Protein AF-J9E3H7-F1 (afdb_monomer)

Structure (mmCIF, N/CA/C/O backbone):
data_AF-J9E3H7-F1
#
_entry.id   AF-J9E3H7-F1
#
loop_
_atom_site.group_PDB
_atom_site.id
_atom_site.type_symbol
_atom_site.label_atom_id
_atom_site.label_alt_id
_atom_site.label_comp_id
_atom_site.label_asym_id
_atom_site.label_entity_id
_atom_site.label_seq_id
_atom_site.pdbx_PDB_ins_code
_atom_site.Cartn_x
_atom_site.Cartn_y
_atom_site.Cartn_z
_atom_site.occupancy
_atom_site.B_iso_or_equiv
_atom_site.auth_seq_id
_atom_site.auth_comp_id
_atom_site.auth_asym_id
_atom_site.auth_atom_id
_atom_site.pdbx_PDB_model_num
ATOM 1 N N . ILE A 1 1 ? -5.246 -6.754 0.395 1.00 92.44 1 ILE A N 1
ATOM 2 C CA . ILE A 1 1 ? -4.762 -6.067 1.621 1.00 92.44 1 ILE A CA 1
ATOM 3 C C . ILE A 1 1 ? -5.928 -5.446 2.409 1.00 92.44 1 ILE A C 1
ATOM 5 O O . ILE A 1 1 ? -6.195 -5.931 3.502 1.00 92.44 1 ILE A O 1
ATOM 9 N N . ALA A 1 2 ? -6.681 -4.480 1.857 1.00 94.75 2 ALA A N 1
ATOM 10 C CA . ALA A 1 2 ? -7.794 -3.799 2.551 1.00 94.75 2 ALA A CA 1
ATOM 11 C C . ALA A 1 2 ? -8.821 -4.738 3.215 1.00 94.75 2 ALA A C 1
ATOM 13 O O . ALA A 1 2 ? -9.136 -4.572 4.387 1.00 94.75 2 ALA A O 1
ATOM 14 N N . CYS A 1 3 ? -9.277 -5.778 2.506 1.00 96.31 3 CYS A N 1
ATOM 15 C CA . CYS A 1 3 ? -10.216 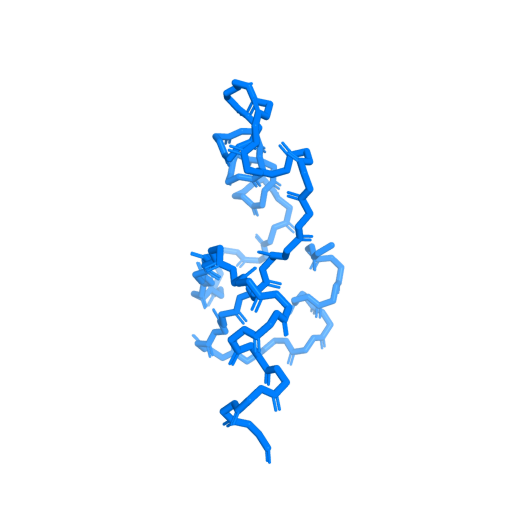-6.769 3.050 1.00 96.31 3 CYS A CA 1
ATOM 16 C C . CYS A 1 3 ? -9.721 -7.404 4.364 1.00 96.31 3 CYS A C 1
ATOM 18 O O . CYS A 1 3 ? -10.476 -7.507 5.328 1.00 96.31 3 CYS A O 1
ATOM 20 N N . VAL A 1 4 ? -8.439 -7.779 4.430 1.00 95.25 4 VAL A N 1
ATOM 21 C CA . VAL A 1 4 ? -7.847 -8.387 5.631 1.00 95.25 4 VAL A CA 1
ATOM 22 C C . VAL A 1 4 ? -7.745 -7.359 6.757 1.00 95.25 4 VAL A C 1
ATOM 24 O O . VAL A 1 4 ? -8.123 -7.659 7.884 1.00 95.25 4 VAL A O 1
ATOM 27 N N . LEU A 1 5 ? -7.304 -6.135 6.458 1.00 95.12 5 LEU A N 1
ATOM 28 C CA . LEU A 1 5 ? -7.206 -5.056 7.448 1.00 95.12 5 LEU A CA 1
ATOM 29 C C . LEU A 1 5 ? -8.576 -4.728 8.060 1.00 95.12 5 LEU A C 1
ATOM 31 O O . LEU A 1 5 ? -8.712 -4.687 9.283 1.00 95.12 5 LEU A O 1
ATOM 35 N N . ASN A 1 6 ? -9.602 -4.598 7.217 1.00 95.19 6 ASN A N 1
ATOM 36 C CA . ASN A 1 6 ? -10.979 -4.332 7.635 1.00 95.19 6 ASN A CA 1
ATOM 37 C C . ASN A 1 6 ? -11.613 -5.519 8.371 1.00 95.19 6 ASN A C 1
ATOM 39 O O . ASN A 1 6 ? -12.542 -5.325 9.149 1.00 95.19 6 ASN A O 1
ATOM 43 N N . ARG A 1 7 ? -11.117 -6.745 8.165 1.00 95.69 7 ARG A N 1
ATOM 44 C CA . ARG A 1 7 ? -11.535 -7.922 8.937 1.00 95.69 7 ARG A CA 1
ATOM 45 C C . ARG A 1 7 ? -10.865 -7.978 10.310 1.00 95.69 7 ARG A C 1
ATOM 47 O O . ARG A 1 7 ? -11.523 -8.307 11.289 1.00 95.69 7 ARG A O 1
ATOM 54 N N . VAL A 1 8 ? -9.569 -7.669 10.385 1.00 95.06 8 VAL A N 1
ATOM 55 C CA . VAL A 1 8 ? -8.768 -7.752 11.621 1.00 95.06 8 VAL A CA 1
ATOM 56 C C . VAL A 1 8 ? -9.053 -6.585 12.574 1.00 95.06 8 VAL A C 1
ATOM 58 O O . VAL A 1 8 ? -9.088 -6.791 13.784 1.00 95.06 8 VAL A O 1
ATOM 61 N N . ARG A 1 9 ? -9.251 -5.367 12.049 1.00 93.06 9 ARG A N 1
ATOM 62 C CA . ARG A 1 9 ? -9.643 -4.146 12.790 1.00 93.06 9 ARG A CA 1
ATOM 63 C C . ARG A 1 9 ? -8.788 -3.813 14.025 1.00 93.06 9 ARG A C 1
ATOM 65 O O . ARG A 1 9 ? -9.290 -3.260 15.002 1.00 93.06 9 ARG A O 1
ATOM 72 N N . LYS A 1 10 ? -7.482 -4.108 14.000 1.00 93.44 10 LYS A N 1
ATOM 73 C CA . LYS A 1 10 ? -6.552 -3.679 15.063 1.00 93.44 10 LYS A CA 1
ATOM 74 C C . LYS A 1 10 ? -6.090 -2.237 14.838 1.00 93.44 10 LYS A C 1
ATOM 76 O O . LYS A 1 10 ? -5.838 -1.834 13.710 1.00 93.44 10 LYS A O 1
ATOM 81 N N . ARG A 1 11 ? -5.944 -1.466 15.924 1.00 84.56 11 ARG A N 1
ATOM 82 C CA . ARG A 1 11 ? -5.709 -0.009 15.858 1.00 84.56 11 ARG A CA 1
ATOM 83 C C . ARG A 1 11 ? -4.341 0.439 15.330 1.00 84.56 11 ARG A C 1
ATOM 85 O O . ARG A 1 11 ? -4.235 1.606 15.000 1.00 84.56 11 ARG A O 1
ATOM 92 N N . ASN A 1 12 ? -3.349 -0.441 15.201 1.00 89.88 12 ASN A N 1
ATOM 93 C CA . ASN A 1 12 ? -2.041 -0.139 14.608 1.00 89.88 12 ASN A CA 1
ATOM 94 C C . ASN A 1 12 ? -1.535 -1.391 13.884 1.00 89.88 12 ASN A C 1
ATOM 96 O O . ASN A 1 12 ? -1.114 -2.349 14.534 1.00 89.88 12 ASN A O 1
ATOM 100 N N . MET A 1 13 ? -1.616 -1.416 12.556 1.00 93.50 13 MET A N 1
ATOM 101 C CA . MET A 1 13 ? -1.166 -2.553 11.747 1.00 93.50 13 MET A CA 1
ATOM 102 C C . MET A 1 13 ? -0.080 -2.117 10.772 1.00 93.50 13 MET A C 1
ATOM 104 O O . MET A 1 13 ? -0.128 -1.013 10.237 1.00 93.50 13 MET A O 1
ATOM 108 N N . VAL A 1 14 ? 0.879 -3.003 10.518 1.00 93.75 14 VAL A N 1
ATOM 109 C CA . VAL A 1 14 ? 1.894 -2.816 9.478 1.00 93.75 14 VAL A CA 1
ATOM 110 C C . VAL A 1 14 ? 1.787 -3.972 8.500 1.00 93.75 14 VAL A C 1
ATOM 112 O O . VAL A 1 14 ? 1.759 -5.134 8.907 1.00 93.75 14 VAL A O 1
ATOM 115 N N . VAL A 1 15 ? 1.706 -3.649 7.213 1.00 93.75 15 VAL A N 1
ATOM 116 C CA . VAL A 1 15 ? 1.712 -4.625 6.126 1.00 93.75 15 VAL A CA 1
ATOM 117 C C . VAL A 1 15 ? 3.124 -4.688 5.562 1.00 93.75 15 VAL A C 1
ATOM 119 O O . VAL A 1 15 ? 3.588 -3.738 4.936 1.00 93.75 15 VAL A O 1
ATOM 122 N N . GLY A 1 16 ? 3.802 -5.808 5.801 1.00 93.00 16 GLY A N 1
ATOM 123 C CA . GLY A 1 16 ? 5.050 -6.130 5.117 1.00 93.00 16 GLY A CA 1
ATOM 124 C C . GLY A 1 16 ? 4.751 -6.613 3.701 1.00 93.00 16 GLY A C 1
ATOM 125 O O . GLY A 1 16 ? 3.985 -7.563 3.537 1.00 93.0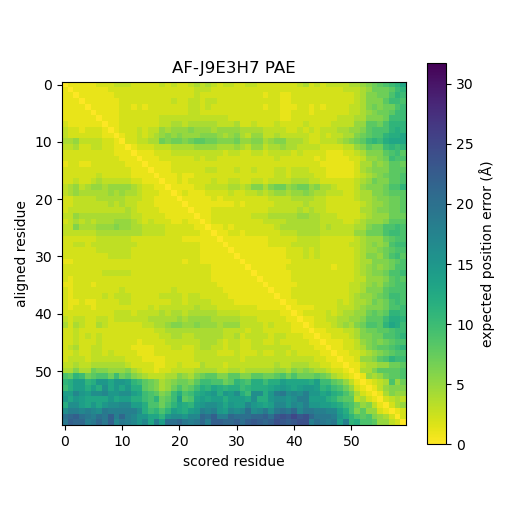0 16 GLY A O 1
ATOM 126 N N . ILE A 1 17 ? 5.335 -5.970 2.693 1.00 92.88 17 ILE A N 1
ATOM 127 C CA . ILE A 1 17 ? 5.225 -6.375 1.288 1.00 92.88 17 ILE A CA 1
ATOM 128 C C . ILE A 1 17 ? 6.613 -6.766 0.789 1.00 92.88 17 ILE A C 1
ATOM 130 O O . ILE A 1 17 ? 7.539 -5.966 0.869 1.00 92.88 17 ILE A O 1
ATOM 134 N N . ASP A 1 18 ? 6.738 -7.975 0.247 1.00 90.94 18 ASP A N 1
ATOM 135 C CA . ASP A 1 18 ? 7.869 -8.349 -0.602 1.00 90.94 18 ASP A CA 1
ATOM 136 C C . ASP A 1 18 ? 7.369 -8.697 -2.003 1.00 90.94 18 ASP A C 1
ATOM 138 O O . ASP A 1 18 ? 6.240 -9.158 -2.186 1.00 90.94 18 ASP A O 1
ATOM 142 N N . GLY A 1 19 ? 8.223 -8.485 -2.994 1.00 89.94 19 GLY A N 1
ATOM 143 C CA . GLY A 1 19 ? 7.952 -8.781 -4.389 1.00 89.94 19 GLY A CA 1
ATOM 144 C C . GLY A 1 19 ? 8.633 -7.789 -5.321 1.00 89.94 19 GLY A C 1
ATOM 145 O O . GLY A 1 19 ? 8.707 -6.587 -5.055 1.00 89.94 19 GLY A O 1
ATOM 146 N N . SER A 1 20 ? 9.093 -8.297 -6.462 1.00 92.88 20 SER A N 1
ATOM 147 C CA . SER A 1 20 ? 9.743 -7.502 -7.506 1.00 92.88 20 SER A CA 1
ATOM 148 C C . SER A 1 20 ? 8.855 -6.366 -8.013 1.00 92.88 20 SER A C 1
ATOM 150 O O . SER A 1 20 ? 9.358 -5.277 -8.259 1.00 92.88 20 SER A O 1
ATOM 152 N N . THR A 1 21 ? 7.540 -6.569 -8.113 1.00 93.75 21 THR A N 1
ATOM 153 C CA . THR A 1 21 ? 6.608 -5.516 -8.540 1.00 93.75 21 THR A CA 1
ATOM 154 C C . THR A 1 21 ? 6.614 -4.333 -7.580 1.00 93.75 21 THR A C 1
ATOM 156 O O . THR A 1 21 ? 6.786 -3.205 -8.021 1.00 93.75 21 THR A O 1
ATOM 159 N N . TYR A 1 22 ? 6.498 -4.575 -6.271 1.00 92.50 22 TYR A N 1
ATOM 160 C CA . TYR A 1 22 ? 6.514 -3.491 -5.288 1.00 92.50 22 TYR A CA 1
ATOM 161 C C . TYR A 1 22 ? 7.872 -2.781 -5.238 1.00 92.50 22 TYR A C 1
ATOM 163 O O . TYR A 1 22 ? 7.937 -1.573 -5.043 1.00 92.50 22 TYR A O 1
ATOM 171 N N . LYS A 1 23 ? 8.959 -3.528 -5.462 1.00 91.75 23 LYS A N 1
ATOM 172 C CA . LYS A 1 23 ? 10.326 -3.003 -5.420 1.00 91.75 23 LYS A CA 1
ATOM 173 C C . LYS A 1 23 ? 10.737 -2.221 -6.668 1.00 91.75 23 LYS A C 1
ATOM 175 O O . LYS A 1 23 ? 11.448 -1.228 -6.551 1.00 91.75 23 LYS A O 1
ATOM 180 N N . TYR A 1 24 ? 10.377 -2.707 -7.852 1.00 94.38 24 TYR A N 1
ATOM 181 C CA . TYR A 1 24 ? 10.958 -2.244 -9.114 1.00 94.38 24 TYR A CA 1
ATOM 182 C C . TYR A 1 24 ? 9.961 -1.535 -10.025 1.00 94.38 24 TYR A C 1
ATOM 184 O O . TYR A 1 24 ? 10.395 -0.831 -10.934 1.00 94.38 24 TYR A O 1
ATOM 192 N N . HIS A 1 25 ? 8.650 -1.712 -9.831 1.00 95.31 25 HIS A N 1
ATOM 193 C CA . HIS A 1 25 ? 7.678 -1.055 -10.694 1.00 95.31 25 HIS A CA 1
ATOM 194 C C . HIS A 1 25 ? 7.490 0.409 -10.264 1.00 95.31 25 HIS A C 1
ATOM 196 O O . HIS A 1 25 ? 7.075 0.658 -9.126 1.00 95.31 25 HIS A O 1
ATOM 202 N N . PRO A 1 26 ? 7.777 1.388 -11.146 1.00 95.88 26 PRO A N 1
ATOM 203 C CA . PRO A 1 26 ? 7.607 2.799 -10.824 1.00 95.88 26 PRO A CA 1
ATOM 204 C C . PRO A 1 26 ? 6.175 3.088 -10.372 1.00 95.88 26 PRO A C 1
ATOM 206 O O . PRO A 1 26 ? 5.227 2.555 -10.941 1.00 95.88 26 PRO A O 1
ATOM 209 N N . PHE A 1 27 ? 6.020 3.935 -9.354 1.00 95.19 27 PHE A N 1
ATOM 210 C CA . PHE A 1 27 ? 4.722 4.376 -8.817 1.00 95.19 27 PHE A CA 1
ATOM 211 C C . PHE A 1 27 ? 3.823 3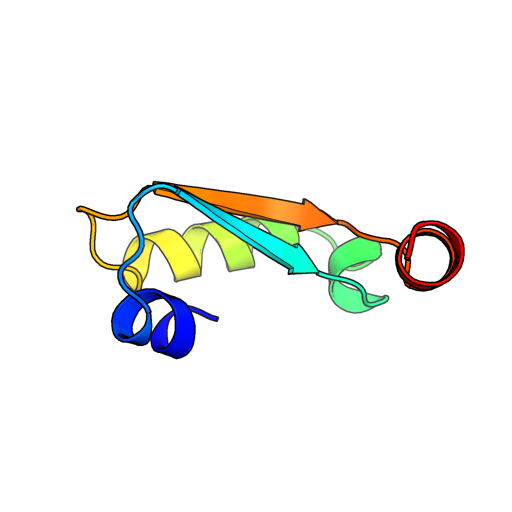.286 -8.208 1.00 95.19 27 PHE A C 1
ATOM 213 O O . PHE A 1 27 ? 2.745 3.609 -7.713 1.00 95.19 27 PHE A O 1
ATOM 220 N N . PHE A 1 28 ? 4.248 2.019 -8.167 1.00 94.31 28 PHE A N 1
ATOM 221 C CA . PHE A 1 28 ? 3.421 0.955 -7.596 1.00 94.31 28 PHE A CA 1
ATOM 222 C C . PHE A 1 28 ? 3.146 1.173 -6.107 1.00 94.31 28 PHE A C 1
ATOM 224 O O . PHE A 1 28 ? 2.011 1.019 -5.665 1.00 94.31 28 PHE A O 1
ATOM 231 N N . ASP A 1 29 ? 4.163 1.600 -5.354 1.00 94.06 29 ASP A N 1
ATOM 232 C CA . ASP A 1 29 ? 4.032 2.012 -3.953 1.00 94.06 29 ASP A CA 1
ATOM 233 C C . ASP A 1 29 ? 2.939 3.082 -3.777 1.00 94.06 29 ASP A C 1
ATOM 235 O O . ASP A 1 29 ? 2.009 2.911 -2.987 1.00 94.06 29 ASP A O 1
ATOM 239 N N . PHE A 1 30 ? 2.982 4.126 -4.609 1.00 95.81 30 PHE A N 1
ATOM 240 C CA . PHE A 1 30 ? 1.995 5.201 -4.603 1.00 95.81 30 PHE A CA 1
ATOM 241 C C . PHE A 1 30 ? 0.574 4.682 -4.861 1.00 95.81 30 PHE A C 1
ATOM 243 O O . PHE A 1 30 ? -0.339 5.000 -4.100 1.00 95.81 30 PHE A O 1
ATOM 250 N N . TRP A 1 31 ? 0.371 3.842 -5.882 1.00 96.44 31 TRP A N 1
ATOM 251 C CA . TRP A 1 31 ? -0.952 3.281 -6.180 1.00 96.44 31 TRP A CA 1
ATOM 252 C C . TRP A 1 31 ? -1.471 2.366 -5.075 1.00 96.44 31 TRP A C 1
ATOM 254 O O . TRP A 1 31 ? -2.665 2.375 -4.777 1.00 96.44 31 TRP A O 1
ATOM 264 N N . VAL A 1 32 ? -0.595 1.585 -4.441 1.00 95.25 32 VAL A N 1
ATOM 265 C CA . VAL A 1 32 ? -0.976 0.745 -3.301 1.00 95.25 32 VAL A CA 1
ATOM 266 C C . VAL A 1 32 ? -1.449 1.618 -2.139 1.00 95.25 32 VAL A C 1
ATOM 268 O O . VAL A 1 32 ? -2.501 1.337 -1.561 1.00 95.25 32 VAL A O 1
ATOM 271 N N . HIS A 1 33 ? -0.719 2.688 -1.819 1.00 95.19 33 HIS A N 1
ATOM 272 C CA . HIS A 1 33 ? -1.114 3.640 -0.782 1.00 95.19 33 HIS A CA 1
ATOM 273 C C . HIS A 1 33 ? -2.438 4.346 -1.104 1.00 95.19 33 HIS A C 1
ATOM 275 O O . HIS A 1 33 ? -3.309 4.426 -0.235 1.00 95.19 33 HIS A O 1
ATOM 281 N N . ASP A 1 34 ? -2.617 4.799 -2.344 1.00 96.75 34 ASP A N 1
ATOM 282 C CA . ASP A 1 34 ? -3.839 5.456 -2.814 1.00 96.75 34 ASP A CA 1
ATOM 283 C C . ASP A 1 34 ? -5.063 4.532 -2.684 1.00 96.75 34 ASP A C 1
ATOM 285 O O . ASP A 1 34 ? -6.046 4.868 -2.020 1.00 96.75 34 ASP A O 1
ATOM 289 N N . LYS A 1 35 ? -4.959 3.290 -3.176 1.00 96.00 35 LYS A N 1
ATOM 290 C CA . LYS A 1 35 ? -6.049 2.305 -3.077 1.00 96.00 35 LYS A CA 1
ATOM 291 C C . LYS A 1 35 ? -6.323 1.830 -1.665 1.00 96.00 35 LYS A C 1
ATOM 293 O O . LYS A 1 35 ? -7.465 1.516 -1.336 1.00 96.00 35 LYS A O 1
ATOM 298 N N . LEU A 1 36 ? -5.321 1.794 -0.795 1.00 95.56 36 LEU A N 1
ATOM 299 C CA . LEU A 1 36 ? -5.567 1.492 0.611 1.00 95.56 36 LEU A CA 1
ATOM 300 C C . LEU A 1 36 ? -6.280 2.630 1.328 1.00 95.56 36 LEU A C 1
ATOM 302 O O . LEU A 1 36 ? -7.147 2.349 2.149 1.00 95.56 36 LEU A O 1
ATOM 306 N N . LYS A 1 37 ? -5.990 3.886 0.988 1.00 94.94 37 LYS A N 1
ATOM 307 C CA . LYS A 1 37 ? -6.709 5.039 1.535 1.00 94.94 37 LYS A CA 1
ATOM 308 C C . LYS A 1 37 ? -8.182 5.060 1.114 1.00 94.94 37 LYS A C 1
ATOM 310 O O . LYS A 1 37 ? -9.021 5.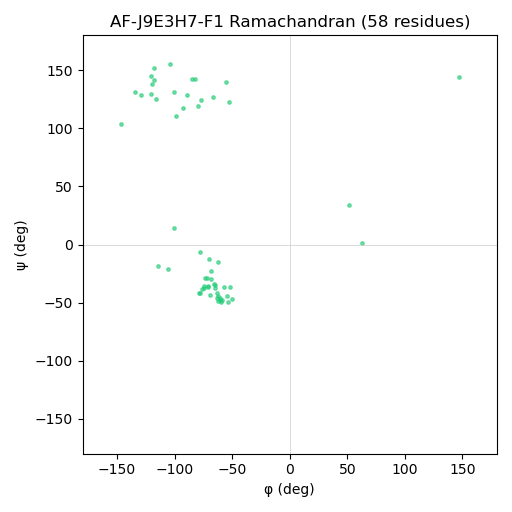454 1.916 1.00 94.94 37 LYS A O 1
ATOM 315 N N . GLU A 1 38 ? -8.495 4.619 -0.105 1.00 96.8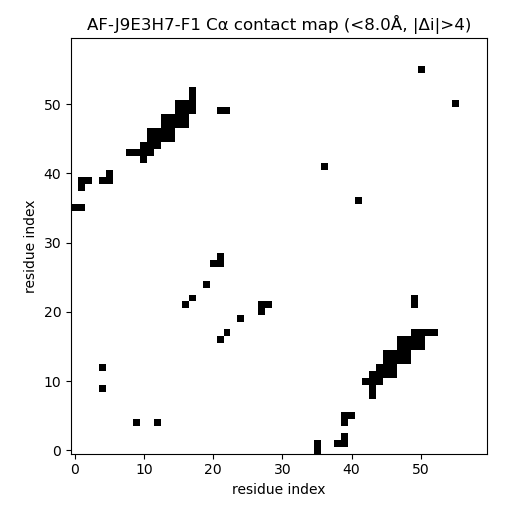1 38 GLU A N 1
ATOM 316 C CA . GLU A 1 38 ? -9.878 4.498 -0.592 1.00 96.81 38 GLU A CA 1
ATOM 317 C C . GLU A 1 38 ? -10.658 3.350 0.077 1.00 96.81 38 GLU A C 1
ATOM 319 O O . GLU A 1 38 ? -11.860 3.471 0.301 1.00 96.81 38 GLU A O 1
ATOM 324 N N . LEU A 1 39 ? -9.998 2.220 0.365 1.00 97.00 39 LEU A N 1
ATOM 325 C CA . LEU A 1 39 ? -10.679 0.964 0.715 1.00 97.00 39 LEU A CA 1
ATOM 326 C C . LEU A 1 39 ? -10.613 0.581 2.204 1.00 97.00 39 LEU A C 1
ATOM 328 O O . LEU A 1 39 ? -11.388 -0.270 2.651 1.00 97.00 39 LEU A O 1
ATOM 332 N N . VAL A 1 40 ? -9.658 1.113 2.968 1.00 95.88 40 VAL A N 1
ATOM 333 C CA . VAL A 1 40 ? -9.501 0.805 4.400 1.00 95.88 40 VAL A CA 1
ATOM 334 C C . VAL A 1 40 ? -10.418 1.702 5.231 1.00 95.88 40 VAL A C 1
ATOM 336 O O . VA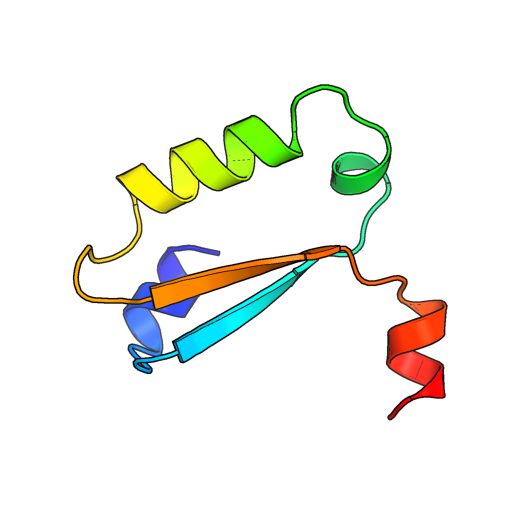L A 1 40 ? -10.589 2.877 4.927 1.00 95.88 40 VAL A O 1
ATOM 339 N N . ASP A 1 41 ? -11.001 1.144 6.297 1.00 92.50 41 ASP A N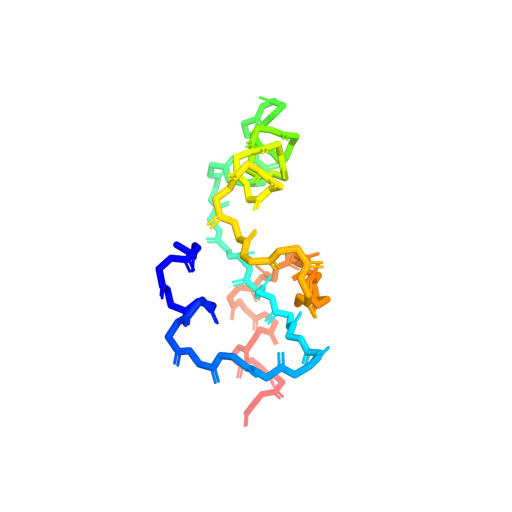 1
ATOM 340 C CA . ASP A 1 41 ? -11.785 1.908 7.275 1.00 92.50 41 ASP A CA 1
ATOM 341 C C . ASP A 1 41 ? -10.951 3.102 7.800 1.00 92.50 41 ASP A C 1
ATOM 343 O O . ASP A 1 41 ? -9.864 2.883 8.349 1.00 92.50 41 ASP A O 1
ATOM 347 N N . PRO A 1 42 ? -11.428 4.356 7.661 1.00 92.38 42 PRO A N 1
ATOM 348 C CA . PRO A 1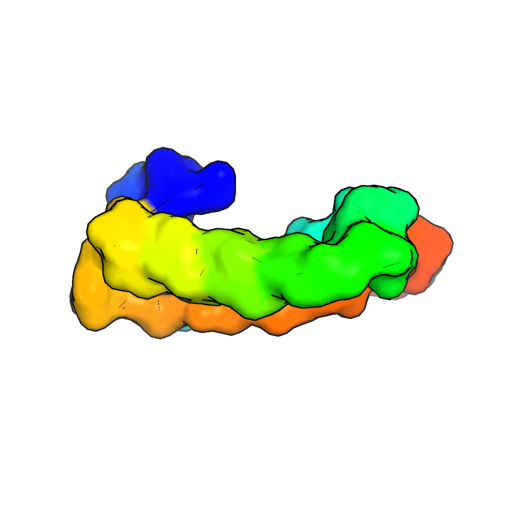 42 ? -10.671 5.554 8.034 1.00 92.38 42 PRO A CA 1
ATOM 349 C C . PRO A 1 42 ? -10.337 5.631 9.533 1.00 92.38 42 PRO A C 1
ATOM 351 O O . PRO A 1 42 ? -9.468 6.406 9.931 1.00 92.38 42 PRO A O 1
ATOM 354 N N . GLY A 1 43 ? -10.989 4.826 10.380 1.00 91.81 43 GLY A N 1
ATOM 355 C CA . GLY A 1 43 ? -10.658 4.684 11.799 1.00 91.81 43 GLY A CA 1
ATOM 356 C C . GLY A 1 43 ? -9.431 3.808 12.088 1.00 91.81 43 GLY A C 1
ATOM 357 O O . GLY A 1 43 ? -9.015 3.713 13.247 1.00 91.81 43 GLY A O 1
ATOM 358 N N . LEU A 1 44 ? -8.847 3.151 11.080 1.00 93.12 44 LEU A N 1
ATOM 359 C CA . LEU A 1 44 ? -7.684 2.274 11.226 1.00 93.12 44 LEU A CA 1
ATOM 360 C C . LEU A 1 44 ? -6.391 2.982 10.806 1.00 93.12 44 LEU A C 1
ATOM 362 O O . LEU A 1 44 ? -6.287 3.539 9.717 1.00 93.12 44 LEU A O 1
ATOM 366 N N . LYS A 1 45 ? -5.357 2.895 11.651 1.00 92.56 45 LYS A N 1
ATOM 367 C CA . LYS A 1 45 ? -4.000 3.332 11.302 1.00 92.56 45 LYS A CA 1
ATOM 368 C C . LYS A 1 45 ? -3.208 2.157 10.741 1.00 92.56 45 LYS A C 1
ATOM 370 O O . LYS A 1 45 ? -2.976 1.164 11.438 1.00 92.56 45 LYS A O 1
ATOM 375 N N . VAL A 1 46 ? -2.795 2.282 9.482 1.00 93.50 46 VAL A N 1
ATOM 376 C CA . VAL A 1 46 ? -2.077 1.234 8.752 1.00 93.50 46 VAL A CA 1
ATOM 377 C C . VAL A 1 46 ? -0.814 1.806 8.119 1.00 93.50 46 VAL A C 1
ATOM 379 O O . VAL A 1 46 ? -0.872 2.812 7.419 1.00 93.50 46 VAL A O 1
ATOM 382 N N . GLY A 1 47 ? 0.318 1.152 8.368 1.00 93.12 47 GLY A N 1
ATOM 383 C CA . GLY A 1 47 ? 1.586 1.402 7.687 1.00 93.12 47 GLY A CA 1
ATOM 384 C C . GLY A 1 47 ? 1.895 0.316 6.659 1.00 93.12 47 GLY A C 1
ATOM 385 O O . GLY A 1 47 ? 1.439 -0.823 6.790 1.00 93.12 47 GLY A O 1
ATOM 386 N N . ILE A 1 48 ? 2.700 0.658 5.658 1.00 92.88 48 ILE A N 1
ATOM 387 C CA . ILE A 1 48 ? 3.244 -0.293 4.687 1.00 92.88 48 ILE A CA 1
ATOM 388 C C . ILE A 1 48 ? 4.762 -0.242 4.789 1.00 92.88 48 ILE A C 1
ATOM 390 O O . ILE A 1 48 ? 5.337 0.833 4.943 1.00 92.88 48 ILE A O 1
ATOM 394 N N . ALA A 1 49 ? 5.399 -1.406 4.751 1.00 90.62 49 ALA A N 1
ATOM 395 C CA . ALA A 1 49 ? 6.845 -1.520 4.744 1.00 90.62 49 ALA A CA 1
ATOM 396 C C . ALA A 1 49 ? 7.271 -2.527 3.679 1.00 90.62 49 ALA A C 1
ATOM 398 O O . ALA A 1 49 ? 6.766 -3.651 3.645 1.00 90.62 49 ALA A O 1
ATOM 399 N N . TYR A 1 50 ? 8.235 -2.142 2.844 1.00 89.50 50 TYR A N 1
ATOM 400 C CA . TYR A 1 50 ? 8.937 -3.119 2.027 1.00 89.50 50 TYR A CA 1
ATOM 401 C C . TYR A 1 50 ? 9.757 -4.035 2.943 1.00 89.50 50 TYR A C 1
ATOM 403 O O . TYR A 1 50 ? 10.548 -3.559 3.761 1.00 89.50 50 TYR A O 1
ATOM 411 N N . ILE A 1 51 ? 9.573 -5.344 2.807 1.00 89.00 51 ILE A N 1
ATOM 412 C CA . ILE A 1 51 ? 10.386 -6.357 3.477 1.00 89.00 51 ILE A CA 1
ATOM 413 C C . ILE A 1 51 ? 11.085 -7.197 2.415 1.00 89.00 51 ILE A C 1
ATOM 415 O O . ILE A 1 51 ? 10.503 -7.516 1.391 1.00 89.00 51 ILE A O 1
ATOM 419 N N . SER A 1 52 ? 12.337 -7.568 2.660 1.00 82.56 52 SER A N 1
ATOM 420 C CA . SER A 1 52 ? 13.006 -8.604 1.870 1.00 82.56 52 SER A CA 1
ATOM 421 C C . SER A 1 52 ? 12.721 -9.952 2.527 1.00 82.56 52 SER A C 1
ATOM 423 O O . SER A 1 52 ? 12.963 -10.089 3.728 1.00 82.56 52 SER A O 1
ATOM 425 N N . LEU A 1 53 ? 12.242 -10.945 1.773 1.00 70.00 53 LEU A N 1
ATOM 426 C CA . LEU A 1 53 ? 11.987 -12.317 2.236 1.00 70.00 53 LEU A CA 1
ATOM 427 C C . LEU A 1 53 ? 13.211 -12.904 2.939 1.00 70.00 53 LEU A C 1
ATOM 429 O O . LEU A 1 53 ? 13.070 -13.578 3.954 1.00 70.00 53 LEU A O 1
ATOM 433 N N . ILE A 1 54 ? 14.412 -12.573 2.456 1.00 65.44 54 ILE A N 1
ATOM 434 C CA . ILE A 1 54 ? 15.676 -12.968 3.087 1.00 65.44 54 ILE A CA 1
ATOM 435 C C . ILE A 1 54 ? 15.767 -12.395 4.509 1.00 65.44 54 ILE A C 1
ATOM 437 O O . ILE A 1 54 ? 16.027 -13.131 5.454 1.00 65.44 54 ILE A O 1
ATOM 441 N N . ASN A 1 55 ? 15.473 -11.106 4.693 1.00 58.50 55 ASN A N 1
ATOM 442 C CA . ASN A 1 55 ? 15.504 -10.473 6.015 1.00 58.50 55 ASN A CA 1
ATOM 443 C C . ASN A 1 55 ? 14.341 -10.927 6.912 1.00 58.50 55 ASN A C 1
ATOM 445 O O . ASN A 1 55 ? 14.488 -10.955 8.126 1.00 58.50 55 ASN A O 1
ATOM 449 N N . PHE A 1 56 ? 13.188 -11.298 6.355 1.00 61.66 56 PHE A N 1
ATOM 450 C CA . PHE A 1 56 ? 12.064 -11.784 7.159 1.00 61.66 56 PHE A CA 1
ATOM 451 C C . PHE A 1 56 ? 12.282 -13.212 7.681 1.00 61.66 56 PHE A C 1
ATOM 453 O O . PHE A 1 56 ? 11.887 -13.500 8.806 1.00 61.66 56 PHE A O 1
ATOM 460 N N . ILE A 1 57 ? 12.922 -14.085 6.892 1.00 60.78 57 ILE A N 1
ATOM 461 C CA . 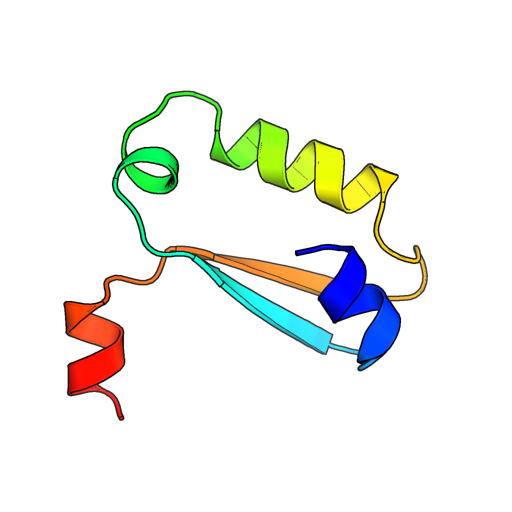ILE A 1 57 ? 13.261 -15.458 7.304 1.00 60.78 57 ILE A CA 1
ATOM 462 C C . ILE A 1 57 ? 14.432 -15.463 8.293 1.00 60.78 57 ILE A C 1
ATOM 464 O O . ILE A 1 57 ? 14.427 -16.256 9.220 1.00 60.78 57 ILE A O 1
ATOM 468 N N . ILE A 1 58 ? 15.426 -14.586 8.121 1.00 53.53 58 ILE A N 1
ATOM 469 C CA . ILE A 1 58 ? 16.614 -14.559 8.995 1.00 53.53 58 ILE A CA 1
ATOM 470 C C . ILE A 1 58 ? 16.308 -13.969 10.383 1.00 53.53 58 ILE A C 1
ATOM 472 O O . ILE A 1 58 ? 16.972 -14.313 11.355 1.00 53.53 58 ILE A O 1
ATOM 476 N N . VAL A 1 59 ? 15.323 -13.071 10.494 1.00 51.78 59 VAL A N 1
ATOM 477 C CA . VAL A 1 59 ? 15.001 -12.348 11.743 1.00 51.78 59 VAL A CA 1
ATOM 478 C C . VAL A 1 59 ? 13.787 -12.968 12.468 1.00 51.78 59 VAL A C 1
ATOM 480 O O . VAL A 1 59 ? 13.207 -12.354 13.364 1.00 51.78 59 VAL A O 1
ATOM 483 N N . ARG A 1 60 ? 13.382 -14.187 12.090 1.00 48.25 60 ARG A N 1
ATOM 484 C CA . ARG A 1 60 ? 12.346 -14.988 12.757 1.00 48.25 60 ARG A CA 1
ATOM 485 C C . ARG A 1 60 ? 12.857 -16.371 13.106 1.00 48.25 60 ARG A C 1
ATOM 487 O O . ARG A 1 60 ? 12.480 -16.828 14.205 1.00 48.25 60 ARG A O 1
#

Solvent-accessible surface area (backbone atoms only — not comparable to full-atom values): 3740 Å² total; per-residue (Å²): 110,40,71,57,51,63,69,67,66,54,70,74,43,74,47,75,44,68,53,67,60,66,73,69,42,83,67,41,58,56,52,53,53,54,53,39,66,75,61,33,58,88,88,50,45,74,50,79,42,86,43,54,68,69,60,57,61,72,76,104

pLDDT: mean 88.79, std 12.32, range [48.25, 97.0]

Mean predicted aligned error: 4.4 Å

Sequence (60 aa):
IACVLNRVRKRNMVVGIDGSTYKYHPFFDFWVHDKLKELVDPGLKVGIAYISLINFIIVR

Organism: Wuchereria bancrofti (NCBI:txid6293)

Secondary structure (DSSP, 8-state):
-HHHHHHH--SEEEEEE-SHHHHHSTTHHHHHHHHHHHHS-TT-EEEEEE--HHHHHHT-

Foldseek 3Di:
DQVVCQVVVDQEEEAEDEDPCCVPPPCPVVVVVVVNVVRHDPNHHYHYDYDDPVRVVVVD

Radius of gyration: 12.48 Å; Cα contacts (8 Å, |Δi|>4): 52; chains: 1; bounding box: 28×21×27 Å

InterPro domains:
  IPR022673 Hexokinase, C-terminal [PF03727] (1-45)
  IPR043129 ATPase, nucleotide binding domain [SSF53067] (1-49)

Nearest PDB structures (foldseek):
  1nvb-assembly2_B  TM=4.641E-01  e=3.430E-01  Aspergillus nidulans
  1nrx-assembly1_B  TM=4.789E-01  e=1.740E+00  Aspergillus nidulans
  1nve-assembly2_C  TM=4.496E-01  e=2.658E+00  Aspergillus nidulans
  1nve-assembly1_A  TM=4.736E-01  e=3.062E+00  Aspergillus nidulans
  1nva-assembly1_A  TM=4.665E-01  e=3.784E+00  Aspergillus nidulans